Protein AF-A0A8J3LZ04-F1 (afdb_monomer_lite)

Foldseek 3Di:
DAWDDDPQKIKDKFLDDPVLVVVLCVLLVVLQFNPWDWDQDDPVSRIIIIITGHDPPDDSQSSVVSRLCSRQVNVVHDSVVSVVVCVVPDPDPPVNNVVVPD

Organism: NCBI:txid373681

Sequence (102 aa):
MRAFINGTSVRIDLVHTPDDALKVVRLALAAGLPGITINHSGDSGRGLQIDVAPVPGTFASEALAALVYVVAEINGITSEKLIESWRGRV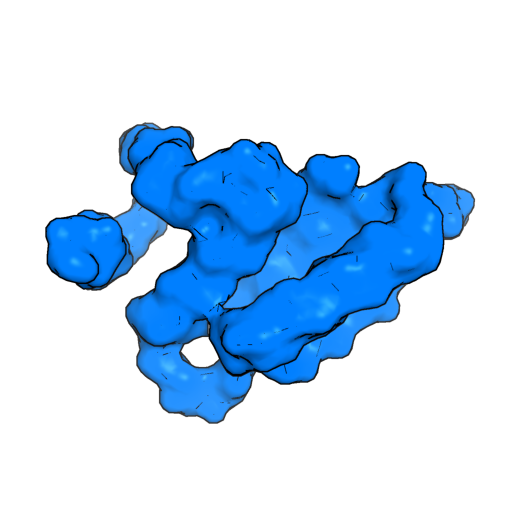NLPATVADEAVE

Radius of gyration: 13.63 Å; chains: 1; bounding box: 44×31×29 Å

Secondary structure (DSSP, 8-state):
-EEEEETTEEEEEE-S-HHHHHHHHHHHHHTT--EEEEEE-STT---EEEEEEPPTT--HHHHHHHHHHHHHHHHTS-HHHHHHHHTTTS---HHHHHHTT-

pLDDT: mean 75.64, std 14.52, range [32.0, 91.44]

Structure (mmCIF, N/CA/C/O backbone):
data_AF-A0A8J3LZ04-F1
#
_entry.id   AF-A0A8J3LZ04-F1
#
loop_
_atom_site.group_PDB
_atom_site.id
_atom_site.type_symbol
_atom_site.label_atom_id
_atom_site.label_alt_id
_atom_site.label_comp_id
_atom_site.label_asym_id
_atom_site.label_entity_id
_atom_site.label_seq_id
_atom_site.pdbx_PDB_ins_code
_atom_site.Cartn_x
_atom_site.Cartn_y
_atom_site.Cartn_z
_atom_site.occupancy
_atom_site.B_iso_or_equiv
_atom_site.auth_seq_id
_atom_site.auth_comp_id
_atom_site.auth_asym_id
_atom_site.auth_atom_id
_atom_site.pdbx_PDB_model_num
ATOM 1 N N . MET A 1 1 ? 6.428 1.154 11.025 1.00 75.81 1 MET A N 1
ATOM 2 C CA . MET A 1 1 ? 6.202 1.144 9.563 1.00 75.81 1 MET A CA 1
ATOM 3 C C . MET A 1 1 ? 5.648 2.498 9.142 1.00 75.81 1 MET A C 1
ATOM 5 O O . MET A 1 1 ? 4.901 3.078 9.923 1.00 75.81 1 MET A O 1
ATOM 9 N N . ARG A 1 2 ? 6.043 3.034 7.983 1.00 77.19 2 ARG A N 1
ATOM 10 C CA . ARG A 1 2 ? 5.453 4.257 7.406 1.00 77.19 2 ARG A CA 1
ATOM 11 C C . ARG A 1 2 ? 5.160 4.015 5.932 1.00 77.19 2 ARG A C 1
ATOM 13 O O . ARG A 1 2 ? 6.042 3.527 5.241 1.00 77.19 2 ARG A O 1
ATOM 20 N N . ALA A 1 3 ? 3.961 4.352 5.467 1.00 77.88 3 ALA A N 1
ATOM 21 C CA . ALA A 1 3 ? 3.562 4.189 4.071 1.00 77.88 3 ALA A CA 1
ATOM 22 C C . ALA A 1 3 ? 3.008 5.495 3.492 1.00 77.88 3 ALA A C 1
ATOM 24 O O . ALA A 1 3 ? 2.297 6.226 4.185 1.00 77.88 3 ALA A O 1
ATOM 25 N N . PHE A 1 4 ? 3.324 5.782 2.230 1.00 74.44 4 PHE A N 1
ATOM 26 C CA . PHE A 1 4 ? 2.813 6.945 1.505 1.00 74.44 4 PHE A CA 1
ATOM 27 C C . PHE A 1 4 ? 2.736 6.683 -0.003 1.00 74.44 4 PHE A C 1
ATOM 29 O O . PHE A 1 4 ? 3.527 5.918 -0.551 1.00 74.44 4 PHE A O 1
ATOM 36 N N . ILE A 1 5 ? 1.791 7.335 -0.682 1.00 74.62 5 ILE A N 1
ATOM 37 C CA . ILE A 1 5 ? 1.682 7.299 -2.147 1.00 74.62 5 ILE A CA 1
ATOM 38 C C . ILE A 1 5 ? 2.734 8.241 -2.756 1.00 74.62 5 ILE A C 1
ATOM 40 O O . ILE A 1 5 ? 2.899 9.374 -2.307 1.00 74.62 5 ILE A O 1
ATOM 44 N N . ASN A 1 6 ? 3.438 7.776 -3.785 1.00 68.56 6 ASN A N 1
ATOM 45 C CA . ASN A 1 6 ? 4.430 8.502 -4.566 1.00 68.56 6 ASN A CA 1
ATOM 46 C C . ASN A 1 6 ? 4.122 8.345 -6.066 1.00 68.56 6 ASN A C 1
ATOM 48 O O . ASN A 1 6 ? 4.500 7.356 -6.692 1.00 68.56 6 ASN A O 1
ATOM 52 N N . GLY A 1 7 ? 3.414 9.314 -6.648 1.00 72.12 7 GLY A N 1
ATOM 53 C CA . GLY A 1 7 ? 2.964 9.222 -8.038 1.00 72.12 7 GLY A CA 1
ATOM 54 C C . GLY A 1 7 ? 1.990 8.058 -8.230 1.00 72.12 7 GLY A C 1
ATOM 55 O O . GLY A 1 7 ? 0.914 8.056 -7.641 1.00 72.12 7 GLY A O 1
ATOM 56 N N . THR A 1 8 ? 2.368 7.074 -9.048 1.00 72.62 8 THR A N 1
ATOM 57 C CA . THR A 1 8 ? 1.569 5.869 -9.332 1.00 72.62 8 THR A CA 1
ATOM 58 C C . THR A 1 8 ? 1.947 4.665 -8.468 1.00 72.62 8 THR A C 1
ATOM 60 O O . THR A 1 8 ? 1.492 3.561 -8.744 1.00 72.62 8 THR A O 1
ATOM 63 N N . SER A 1 9 ? 2.778 4.836 -7.439 1.00 78.19 9 SER A N 1
ATOM 64 C CA . SER A 1 9 ? 3.189 3.754 -6.542 1.00 78.19 9 SER A CA 1
ATOM 65 C C . SER A 1 9 ? 3.007 4.134 -5.074 1.00 78.19 9 SER A C 1
ATOM 67 O O . SER A 1 9 ? 2.789 5.292 -4.734 1.00 78.19 9 SER A O 1
ATOM 69 N N . VAL A 1 10 ? 3.116 3.163 -4.177 1.00 79.44 10 VAL A N 1
ATOM 70 C CA . VAL A 1 10 ? 3.193 3.350 -2.727 1.00 79.44 10 VAL A CA 1
ATOM 71 C C . VAL A 1 10 ? 4.597 2.990 -2.279 1.00 79.44 10 VAL A C 1
ATOM 73 O O . VAL A 1 10 ? 5.105 1.939 -2.653 1.00 79.44 10 VAL A O 1
ATOM 76 N N . ARG A 1 11 ? 5.215 3.847 -1.469 1.00 83.44 11 ARG A N 1
ATOM 77 C CA . ARG A 1 11 ? 6.459 3.543 -0.766 1.00 83.44 11 ARG A CA 1
ATOM 78 C C . ARG A 1 11 ? 6.163 3.211 0.685 1.00 83.44 11 ARG A C 1
ATOM 80 O O . ARG A 1 11 ? 5.423 3.936 1.351 1.00 83.44 11 ARG A O 1
ATOM 87 N N . ILE A 1 12 ? 6.772 2.136 1.169 1.00 81.25 12 ILE A N 1
ATOM 88 C CA . ILE A 1 12 ? 6.629 1.645 2.535 1.00 81.25 12 ILE A CA 1
ATOM 89 C C . ILE A 1 12 ? 8.019 1.491 3.133 1.00 81.25 12 ILE A C 1
ATOM 91 O O . ILE A 1 12 ? 8.790 0.625 2.724 1.00 81.25 12 ILE A O 1
ATOM 95 N N . ASP A 1 13 ? 8.310 2.317 4.130 1.00 81.31 13 ASP A N 1
ATOM 96 C CA . ASP A 1 13 ? 9.546 2.259 4.892 1.00 81.31 13 ASP A CA 1
ATOM 97 C C . ASP A 1 13 ? 9.355 1.350 6.116 1.00 81.31 13 ASP A C 1
ATOM 99 O O . ASP A 1 13 ? 8.536 1.595 7.021 1.00 81.31 13 ASP A O 1
ATOM 103 N N . LEU A 1 14 ? 10.142 0.280 6.143 1.00 79.44 14 LEU A N 1
ATOM 104 C CA . LEU A 1 14 ? 10.186 -0.731 7.188 1.00 79.44 14 LEU A CA 1
ATOM 105 C C . LEU A 1 14 ? 11.484 -0.595 7.981 1.00 79.44 14 LEU A C 1
ATOM 107 O O . LEU A 1 14 ? 12.572 -0.751 7.443 1.00 79.44 14 LEU A O 1
ATOM 111 N N . VAL A 1 15 ? 11.365 -0.383 9.291 1.00 71.19 15 VAL A N 1
ATOM 112 C CA . VAL A 1 15 ? 12.482 -0.455 10.260 1.00 71.19 15 VAL A CA 1
ATOM 113 C C . VAL A 1 15 ? 12.345 -1.732 11.110 1.00 71.19 15 VAL A C 1
ATOM 115 O O . VAL A 1 15 ? 12.779 -1.796 12.256 1.00 71.19 15 VAL A O 1
ATOM 118 N N . HIS A 1 16 ? 11.603 -2.721 10.612 1.00 67.12 16 HIS A N 1
ATOM 119 C CA . HIS A 1 16 ? 11.120 -3.871 11.381 1.00 67.12 16 HIS A CA 1
ATOM 120 C C . HIS A 1 16 ? 11.490 -5.208 10.719 1.00 67.12 16 HIS A C 1
ATOM 122 O O . HIS A 1 16 ? 12.317 -5.254 9.809 1.00 67.12 16 HIS A O 1
ATOM 128 N N . THR A 1 17 ? 10.942 -6.300 11.253 1.00 69.56 17 THR A N 1
ATOM 129 C CA . THR A 1 17 ? 11.312 -7.690 10.977 1.00 69.56 17 THR A CA 1
ATOM 130 C C . THR A 1 17 ? 10.860 -8.170 9.587 1.00 69.56 17 THR A C 1
ATOM 132 O O . THR A 1 17 ? 9.984 -7.564 8.968 1.00 69.56 17 THR A O 1
ATOM 135 N N . PRO A 1 18 ? 11.411 -9.294 9.087 1.00 76.31 18 PRO A N 1
ATOM 136 C CA . PRO A 1 18 ? 10.971 -9.918 7.834 1.00 76.31 18 PRO A CA 1
ATOM 137 C C . PRO A 1 18 ? 9.463 -10.222 7.754 1.00 76.31 18 PRO A C 1
ATOM 139 O O . PRO A 1 18 ? 8.891 -10.186 6.665 1.00 76.31 18 PRO A O 1
ATOM 142 N N . ASP A 1 19 ? 8.804 -10.475 8.888 1.00 83.25 19 ASP A N 1
ATOM 143 C CA . ASP A 1 19 ? 7.361 -10.747 8.942 1.00 83.25 19 ASP A CA 1
ATOM 144 C C . ASP A 1 19 ? 6.523 -9.541 8.498 1.00 83.25 19 ASP A C 1
ATOM 146 O O . ASP A 1 19 ? 5.511 -9.698 7.810 1.00 83.25 19 ASP A O 1
ATOM 150 N N . ASP A 1 20 ? 6.977 -8.328 8.818 1.00 82.12 20 ASP A N 1
ATOM 151 C CA . ASP A 1 20 ? 6.313 -7.100 8.391 1.00 82.12 20 ASP A CA 1
ATOM 152 C C . ASP A 1 20 ? 6.427 -6.895 6.877 1.00 82.12 20 ASP A C 1
ATOM 154 O O . ASP A 1 20 ? 5.463 -6.478 6.232 1.00 82.12 20 ASP A O 1
ATOM 158 N N . ALA A 1 21 ? 7.569 -7.257 6.284 1.00 83.88 21 ALA A N 1
ATOM 159 C CA . ALA A 1 21 ? 7.728 -7.246 4.833 1.00 83.88 21 ALA A CA 1
ATOM 160 C C . ALA A 1 21 ? 6.783 -8.256 4.165 1.00 83.88 21 ALA A C 1
ATOM 162 O O . ALA A 1 21 ? 6.111 -7.927 3.188 1.00 83.88 21 ALA A O 1
ATOM 163 N N . LEU A 1 22 ? 6.660 -9.465 4.723 1.00 87.81 22 LEU A N 1
ATOM 164 C CA . LEU A 1 22 ? 5.737 -10.479 4.212 1.00 87.81 22 LEU A CA 1
ATOM 165 C C . LEU A 1 22 ? 4.274 -10.027 4.310 1.00 87.81 22 LEU A C 1
ATOM 167 O O . LEU A 1 22 ? 3.493 -10.273 3.387 1.00 87.81 22 LEU A O 1
ATOM 171 N N . LYS A 1 23 ? 3.898 -9.345 5.398 1.00 88.50 23 LYS A N 1
ATOM 172 C CA . LYS A 1 23 ? 2.561 -8.759 5.557 1.00 88.50 23 LYS A CA 1
ATOM 173 C C . LYS A 1 23 ? 2.272 -7.741 4.454 1.00 88.50 23 LYS A C 1
ATOM 175 O O . LYS A 1 23 ? 1.218 -7.825 3.828 1.00 88.50 23 LYS A O 1
ATOM 180 N N . VAL A 1 24 ? 3.212 -6.834 4.184 1.00 87.06 24 VAL A N 1
ATOM 181 C CA . VAL A 1 24 ? 3.091 -5.837 3.110 1.00 87.06 24 VAL A CA 1
ATOM 182 C C . VAL A 1 24 ? 2.912 -6.506 1.749 1.00 87.06 24 VAL A C 1
ATOM 184 O O . VAL A 1 24 ? 1.997 -6.149 1.013 1.00 87.06 24 VAL A O 1
ATOM 187 N N . VAL A 1 25 ? 3.739 -7.505 1.428 1.00 89.25 25 VAL A N 1
ATOM 188 C CA . VAL A 1 25 ? 3.660 -8.224 0.147 1.00 89.25 25 VAL A CA 1
ATOM 189 C C . VAL A 1 25 ? 2.298 -8.898 -0.019 1.00 89.25 25 VAL A C 1
ATOM 191 O O . VAL A 1 25 ? 1.667 -8.765 -1.063 1.00 89.25 25 VAL A O 1
ATOM 194 N N . ARG A 1 26 ? 1.808 -9.592 1.016 1.00 91.44 26 ARG A N 1
ATOM 195 C CA . ARG A 1 26 ? 0.496 -10.257 0.977 1.00 91.44 26 ARG A CA 1
ATOM 196 C C . ARG A 1 26 ? -0.644 -9.266 0.779 1.00 91.44 26 ARG A C 1
ATOM 198 O O . ARG A 1 26 ? -1.539 -9.529 -0.017 1.00 91.44 26 ARG A O 1
ATOM 205 N N . LEU A 1 27 ? -0.591 -8.139 1.483 1.00 91.06 27 LEU A N 1
ATOM 206 C CA . LEU A 1 27 ? -1.591 -7.084 1.389 1.00 91.06 27 LEU A CA 1
ATOM 207 C C . LEU A 1 27 ? -1.613 -6.448 -0.011 1.00 91.06 27 LEU A C 1
ATOM 209 O O . LEU A 1 27 ? -2.678 -6.310 -0.602 1.00 91.06 27 LEU A O 1
ATOM 213 N N . ALA A 1 28 ? -0.442 -6.130 -0.569 1.00 89.31 28 ALA A N 1
ATOM 214 C CA . ALA A 1 28 ? -0.315 -5.578 -1.917 1.00 89.31 28 ALA A CA 1
ATOM 215 C C . ALA A 1 28 ? -0.852 -6.536 -2.994 1.00 89.31 28 ALA A C 1
ATOM 217 O O . ALA A 1 28 ? -1.603 -6.121 -3.874 1.00 89.31 28 ALA A O 1
ATOM 218 N N . LEU A 1 29 ? -0.529 -7.830 -2.895 1.00 88.94 29 LEU A N 1
ATOM 219 C CA . LEU A 1 29 ? -1.046 -8.843 -3.819 1.00 88.94 29 LEU A CA 1
ATOM 220 C C . LEU A 1 29 ? -2.566 -9.006 -3.707 1.00 88.94 29 LEU A C 1
ATOM 222 O O . LEU A 1 29 ? -3.237 -9.106 -4.731 1.00 88.94 29 LEU A O 1
ATOM 226 N N . ALA A 1 30 ? -3.115 -8.992 -2.488 1.00 88.12 30 ALA A N 1
ATOM 227 C CA . ALA A 1 30 ? -4.561 -9.049 -2.266 1.00 88.12 30 ALA A CA 1
ATOM 228 C C . ALA A 1 30 ? -5.291 -7.823 -2.843 1.00 88.12 30 ALA A C 1
ATOM 230 O O . ALA A 1 30 ? -6.418 -7.952 -3.311 1.00 88.12 30 ALA A O 1
ATOM 231 N N . AL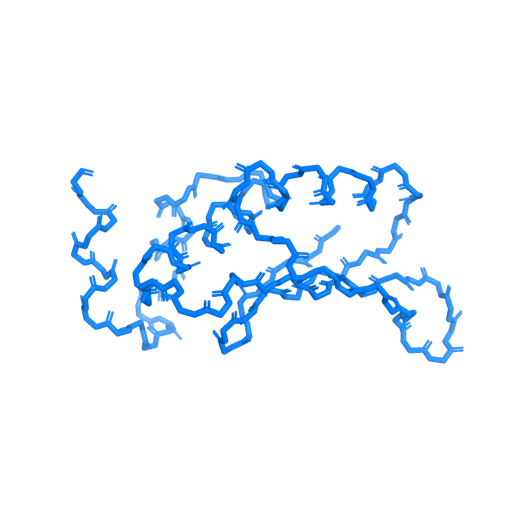A A 1 31 ? -4.629 -6.664 -2.865 1.00 86.06 31 ALA A N 1
ATOM 232 C CA . ALA A 1 31 ? -5.128 -5.434 -3.476 1.00 86.06 31 ALA A CA 1
ATOM 233 C C . ALA A 1 31 ? -4.923 -5.367 -5.006 1.00 86.06 31 ALA A C 1
ATOM 235 O O . ALA A 1 31 ? -5.235 -4.349 -5.616 1.00 86.06 31 ALA A O 1
ATOM 236 N N . GLY A 1 32 ? -4.379 -6.413 -5.643 1.00 86.44 32 GLY A N 1
ATOM 237 C CA . GLY A 1 32 ? -4.142 -6.429 -7.091 1.00 86.44 32 GLY A CA 1
ATOM 238 C C . GLY A 1 32 ? -2.941 -5.592 -7.549 1.00 86.44 32 GLY A C 1
ATOM 239 O O . GLY A 1 32 ? -2.901 -5.157 -8.699 1.00 86.44 32 GLY A O 1
ATOM 240 N N . LEU A 1 33 ? -1.949 -5.375 -6.677 1.00 88.62 33 LEU A N 1
ATOM 241 C CA . LEU A 1 33 ? -0.743 -4.584 -6.950 1.00 88.62 33 LEU A CA 1
ATOM 242 C C . LEU A 1 33 ? 0.507 -5.487 -7.042 1.00 88.62 33 LEU A C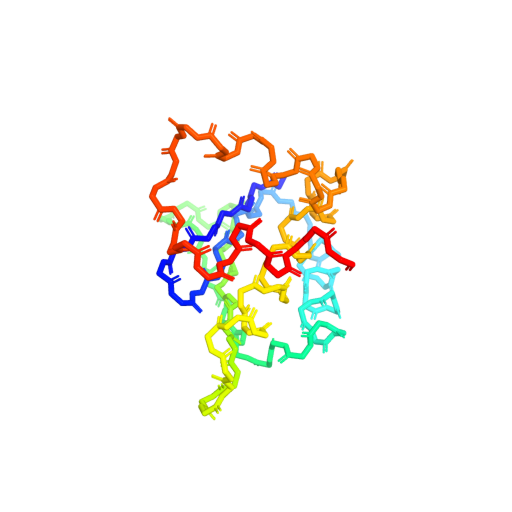 1
ATOM 244 O O . LEU A 1 33 ? 1.278 -5.584 -6.083 1.00 88.62 33 LEU A O 1
ATOM 248 N N . PRO A 1 34 ? 0.739 -6.187 -8.169 1.00 83.94 34 PRO A N 1
ATOM 249 C CA . PRO A 1 34 ? 1.844 -7.139 -8.295 1.00 83.94 34 PRO A CA 1
ATOM 250 C C . PRO A 1 34 ? 3.207 -6.477 -8.535 1.00 83.94 34 PRO A C 1
ATOM 252 O O . PRO A 1 34 ? 4.229 -7.158 -8.463 1.00 83.94 34 PRO A O 1
ATOM 255 N N . GLY A 1 35 ? 3.252 -5.173 -8.830 1.00 87.50 35 GLY A N 1
ATOM 256 C CA . GLY A 1 35 ? 4.495 -4.436 -9.049 1.00 87.50 35 GLY A CA 1
ATOM 257 C C . GLY A 1 35 ? 5.221 -4.149 -7.739 1.00 87.50 35 GLY A C 1
ATOM 258 O O . GLY A 1 35 ? 5.198 -3.017 -7.274 1.00 87.50 35 GLY A O 1
ATOM 259 N N . ILE A 1 36 ? 5.843 -5.161 -7.130 1.00 88.69 36 ILE A N 1
ATOM 260 C CA . ILE A 1 36 ? 6.506 -5.047 -5.825 1.00 88.69 36 ILE A CA 1
ATOM 261 C C . ILE A 1 36 ? 8.025 -5.061 -6.006 1.00 88.69 36 ILE A C 1
ATOM 263 O O . ILE A 1 36 ? 8.595 -6.046 -6.472 1.00 88.69 36 ILE A O 1
ATOM 267 N N . THR A 1 37 ? 8.689 -3.985 -5.588 1.00 89.56 37 THR A N 1
ATOM 268 C CA . THR A 1 37 ? 10.154 -3.891 -5.512 1.00 89.56 37 THR A CA 1
ATOM 269 C C . THR A 1 37 ? 10.579 -3.735 -4.060 1.00 89.56 37 THR A C 1
ATOM 271 O O . THR A 1 37 ? 10.039 -2.892 -3.350 1.00 89.56 37 THR A O 1
ATOM 274 N N . ILE A 1 38 ? 11.554 -4.529 -3.613 1.00 86.75 38 ILE A N 1
ATOM 275 C CA . ILE A 1 38 ? 12.113 -4.447 -2.258 1.00 86.75 38 ILE A CA 1
ATOM 276 C C . ILE A 1 38 ? 13.563 -3.985 -2.361 1.00 86.75 38 ILE A C 1
ATOM 278 O O . ILE A 1 38 ? 14.385 -4.633 -3.003 1.00 86.75 38 ILE A O 1
ATOM 282 N N . ASN A 1 39 ? 13.867 -2.875 -1.700 1.00 85.00 39 ASN A N 1
ATOM 283 C CA . ASN A 1 39 ? 15.183 -2.255 -1.637 1.00 85.00 39 ASN A CA 1
ATOM 284 C C . ASN A 1 39 ? 15.638 -2.131 -0.174 1.00 85.00 39 ASN A C 1
ATOM 286 O O . ASN A 1 39 ? 14.821 -2.140 0.746 1.00 85.00 39 ASN A O 1
ATOM 290 N N . HIS A 1 40 ? 16.938 -1.964 0.065 1.00 80.00 40 HIS A N 1
ATOM 291 C CA . HIS A 1 40 ? 17.437 -1.561 1.384 1.00 80.00 40 HIS A CA 1
ATOM 292 C C . HIS A 1 40 ? 17.253 -0.050 1.584 1.00 80.00 40 HIS A C 1
ATOM 294 O O . HIS A 1 40 ? 17.518 0.734 0.672 1.00 80.00 40 HIS A O 1
ATOM 300 N N . SER A 1 41 ? 16.817 0.379 2.774 1.00 71.19 41 SER A N 1
ATOM 301 C CA . SER A 1 41 ? 16.668 1.807 3.080 1.00 71.19 41 SER A CA 1
ATOM 302 C C . SER A 1 41 ? 18.023 2.419 3.482 1.00 71.19 41 SER A C 1
ATOM 304 O O . SER A 1 41 ? 18.463 2.287 4.629 1.00 71.19 41 SER A O 1
ATOM 306 N N . GLY A 1 42 ? 18.675 3.109 2.544 1.00 63.91 42 GLY A N 1
ATOM 307 C CA . GLY A 1 42 ? 19.920 3.860 2.764 1.00 63.91 42 GLY A CA 1
ATOM 308 C C . GLY A 1 42 ? 21.157 3.013 3.107 1.00 63.91 42 GLY A C 1
ATOM 309 O O . GLY A 1 42 ? 21.084 1.795 3.259 1.00 63.91 42 GLY A O 1
ATOM 310 N N . ASP A 1 43 ? 22.303 3.681 3.289 1.00 56.31 43 ASP A N 1
ATOM 311 C CA . ASP A 1 43 ? 23.624 3.044 3.483 1.00 56.31 43 ASP A CA 1
ATOM 312 C C . ASP A 1 43 ? 23.749 2.208 4.768 1.00 56.31 43 ASP A C 1
ATOM 314 O O . ASP A 1 43 ? 24.664 1.403 4.919 1.00 56.31 43 ASP A O 1
ATOM 318 N N . SER A 1 44 ? 22.831 2.389 5.722 1.00 61.56 44 SER A N 1
ATOM 319 C CA . SER A 1 44 ? 22.891 1.713 7.023 1.00 61.56 44 SER A CA 1
ATOM 320 C C . SER A 1 44 ? 22.364 0.274 7.011 1.00 61.56 44 SER A C 1
ATOM 322 O O . SER A 1 44 ? 22.577 -0.443 7.988 1.00 61.56 44 SER A O 1
ATOM 324 N N . GLY A 1 45 ? 21.640 -0.148 5.964 1.00 61.25 45 GLY A N 1
ATOM 325 C CA . GLY A 1 45 ? 21.079 -1.504 5.837 1.00 61.25 45 GLY A CA 1
ATOM 326 C C . GLY A 1 45 ? 20.053 -1.905 6.911 1.00 61.25 45 GLY A C 1
ATOM 327 O O . GLY A 1 45 ? 19.610 -3.049 6.938 1.00 61.25 45 GLY A O 1
ATOM 328 N N . ARG A 1 46 ? 19.662 -0.985 7.806 1.00 65.44 46 ARG A N 1
ATOM 329 C CA . ARG A 1 46 ? 18.790 -1.253 8.967 1.00 65.44 46 ARG A CA 1
ATOM 330 C C . ARG A 1 46 ? 17.293 -1.239 8.656 1.00 65.44 46 ARG A C 1
ATOM 332 O O . ARG A 1 46 ? 16.493 -1.469 9.559 1.00 65.44 46 ARG A O 1
ATOM 339 N N . GLY A 1 47 ? 16.915 -0.958 7.415 1.00 73.81 47 GLY A N 1
ATOM 340 C CA . GLY A 1 47 ? 15.523 -0.936 6.992 1.00 73.81 47 GLY A CA 1
ATOM 341 C C . GLY A 1 47 ? 15.336 -1.438 5.568 1.00 73.81 47 GLY A C 1
ATOM 342 O O . GLY A 1 47 ? 16.295 -1.580 4.804 1.00 73.81 47 GLY A O 1
ATOM 343 N N . LEU A 1 48 ? 14.082 -1.719 5.231 1.00 80.00 48 LEU A N 1
ATOM 344 C CA . LEU A 1 48 ? 13.635 -2.089 3.896 1.00 80.00 48 LEU A CA 1
ATOM 345 C C . LEU A 1 48 ? 12.722 -0.987 3.365 1.00 80.00 48 LEU A C 1
ATOM 347 O O . LEU A 1 48 ? 11.878 -0.469 4.090 1.00 80.00 48 LEU A O 1
ATOM 351 N N . GLN A 1 49 ? 12.884 -0.652 2.096 1.00 85.62 49 GLN A N 1
ATOM 352 C CA . GLN A 1 49 ? 11.952 0.167 1.340 1.00 85.62 49 GLN A CA 1
ATOM 353 C C . GLN A 1 49 ? 11.200 -0.763 0.392 1.00 85.62 49 GLN A C 1
ATOM 355 O O . GLN A 1 49 ? 11.824 -1.442 -0.423 1.00 85.62 49 GLN A O 1
ATOM 360 N N . ILE A 1 50 ? 9.876 -0.807 0.497 1.00 84.69 50 ILE A N 1
ATOM 361 C CA . ILE A 1 50 ? 9.028 -1.560 -0.427 1.00 84.69 50 ILE A CA 1
ATOM 362 C C . ILE A 1 50 ? 8.257 -0.567 -1.283 1.00 84.69 50 ILE A C 1
ATOM 364 O O . ILE A 1 50 ? 7.464 0.216 -0.763 1.00 84.69 50 ILE A O 1
ATOM 368 N N . ASP A 1 51 ? 8.497 -0.602 -2.587 1.00 87.25 51 ASP A N 1
ATOM 369 C CA . ASP A 1 51 ? 7.733 0.153 -3.570 1.00 87.25 51 ASP A CA 1
ATOM 370 C C . ASP A 1 51 ? 6.693 -0.788 -4.204 1.00 87.25 51 ASP A C 1
ATOM 372 O O . ASP A 1 51 ? 7.037 -1.862 -4.699 1.00 87.25 51 ASP A O 1
ATOM 376 N N . VAL A 1 52 ? 5.419 -0.404 -4.157 1.00 86.81 52 VAL A N 1
ATOM 377 C CA . VAL A 1 52 ? 4.268 -1.176 -4.647 1.00 86.81 52 VAL A CA 1
ATOM 378 C C . VAL A 1 52 ? 3.569 -0.392 -5.752 1.00 86.81 52 VAL A C 1
ATOM 380 O O . VAL A 1 52 ? 3.245 0.775 -5.558 1.00 86.81 52 VAL A O 1
ATOM 383 N N . ALA A 1 53 ? 3.306 -1.014 -6.896 1.00 86.88 53 ALA A N 1
ATOM 384 C CA . ALA A 1 53 ? 2.723 -0.373 -8.069 1.00 86.88 53 ALA A CA 1
ATOM 385 C C . ALA A 1 53 ? 1.575 -1.203 -8.680 1.00 86.88 53 ALA A C 1
ATOM 387 O O . ALA A 1 53 ? 1.575 -2.437 -8.575 1.00 86.88 53 ALA A O 1
ATOM 388 N N . PRO A 1 54 ? 0.604 -0.538 -9.335 1.00 84.62 54 PRO A N 1
ATOM 389 C CA . PRO A 1 54 ? -0.480 -1.188 -10.059 1.00 84.62 54 PRO A CA 1
ATOM 390 C C . PRO A 1 54 ? 0.019 -1.884 -11.328 1.00 84.62 54 PRO A C 1
ATOM 392 O O . PRO A 1 54 ? 1.141 -1.666 -11.794 1.00 84.62 54 PRO A O 1
ATOM 395 N N . VAL A 1 55 ? -0.845 -2.7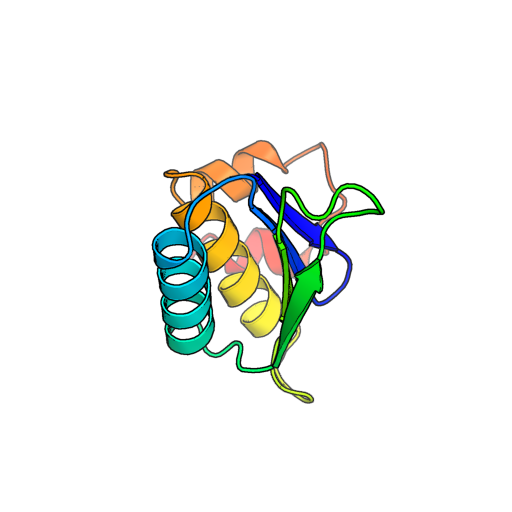15 -11.911 1.00 81.56 55 VAL A N 1
ATOM 396 C CA . VAL A 1 55 ? -0.588 -3.347 -13.209 1.00 81.56 55 VAL A CA 1
ATOM 397 C C . VAL A 1 55 ? -0.597 -2.277 -14.312 1.00 81.56 55 VAL A C 1
ATOM 399 O O . VAL A 1 55 ? -1.446 -1.381 -14.301 1.00 81.56 55 VAL A O 1
ATOM 402 N N . PRO A 1 56 ? 0.312 -2.344 -15.302 1.00 79.81 56 PRO A N 1
ATOM 403 C CA . PRO A 1 56 ? 0.208 -1.503 -16.488 1.00 79.81 56 PRO A CA 1
ATOM 404 C C . PRO A 1 56 ? -1.159 -1.669 -17.169 1.00 79.81 56 PRO A C 1
ATOM 406 O O . PRO A 1 56 ? -1.566 -2.785 -17.483 1.00 79.81 56 PRO A O 1
ATOM 409 N N . GLY A 1 57 ? -1.855 -0.559 -17.417 1.00 78.00 57 GLY A N 1
ATOM 410 C CA . GLY A 1 57 ? -3.180 -0.559 -18.049 1.00 78.00 57 GLY A CA 1
ATOM 411 C C . GLY A 1 57 ? -4.370 -0.598 -17.084 1.00 78.00 57 GLY A C 1
ATOM 412 O O . GLY A 1 57 ? -5.500 -0.508 -17.552 1.00 78.00 57 GLY A O 1
ATOM 413 N N . THR A 1 58 ? -4.147 -0.678 -15.767 1.00 80.88 58 THR A N 1
ATOM 414 C CA . THR A 1 58 ? -5.200 -0.460 -14.759 1.00 80.88 58 THR A CA 1
ATOM 41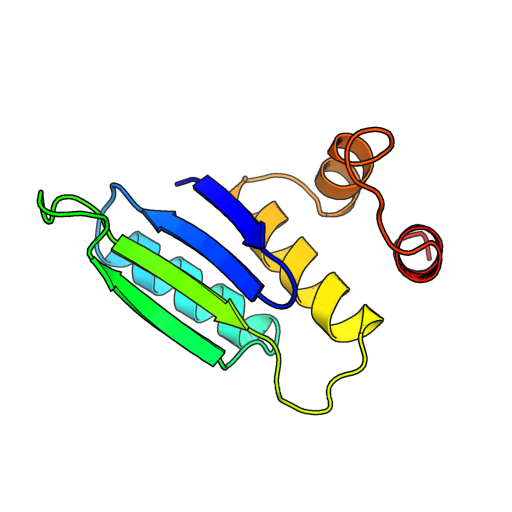5 C C . THR A 1 58 ? -5.720 0.978 -14.822 1.00 80.88 58 THR A C 1
ATOM 417 O O . THR A 1 58 ? -4.940 1.917 -15.023 1.00 80.88 58 THR A O 1
ATOM 420 N N . PHE A 1 59 ? -7.030 1.167 -14.635 1.00 78.81 59 PHE A N 1
ATOM 421 C CA . PHE A 1 59 ? -7.618 2.503 -14.574 1.00 78.81 59 PHE A CA 1
ATOM 422 C C . PHE A 1 59 ? -7.036 3.301 -13.403 1.00 78.81 59 PHE A C 1
ATOM 424 O O . PHE A 1 59 ? -6.741 2.759 -12.339 1.00 78.81 59 PHE A O 1
ATOM 431 N N . ALA A 1 60 ? -6.870 4.613 -13.592 1.00 77.06 60 ALA A N 1
ATOM 432 C CA . ALA A 1 60 ? -6.222 5.465 -12.597 1.00 77.06 60 ALA A CA 1
ATOM 433 C C . ALA A 1 60 ? -6.948 5.457 -11.239 1.00 77.06 60 ALA A C 1
ATOM 435 O O . ALA A 1 60 ? -6.286 5.511 -10.204 1.00 77.06 60 ALA A O 1
ATOM 436 N N . SER A 1 61 ? -8.280 5.361 -11.235 1.00 77.19 61 SER A N 1
ATOM 437 C CA . SER A 1 61 ? -9.066 5.296 -10.004 1.00 77.19 61 SER A CA 1
ATOM 438 C C . SER A 1 61 ? -8.961 3.949 -9.297 1.00 77.19 61 SER A C 1
ATOM 440 O O . SER A 1 61 ? -8.713 3.929 -8.097 1.00 77.19 61 SER A O 1
ATOM 442 N N . GLU A 1 62 ? -9.035 2.832 -10.023 1.00 79.62 62 GLU A N 1
ATOM 443 C CA . GLU A 1 62 ? -8.829 1.486 -9.465 1.00 79.62 62 GLU A CA 1
ATOM 444 C C . GLU A 1 62 ? -7.432 1.337 -8.854 1.00 79.62 62 GLU A C 1
ATOM 446 O O . GLU A 1 62 ? -7.274 0.864 -7.727 1.00 79.62 62 GLU A O 1
ATOM 451 N N . ALA A 1 63 ? -6.412 1.798 -9.584 1.00 81.38 63 ALA A N 1
ATOM 452 C CA . ALA A 1 63 ? -5.039 1.812 -9.105 1.00 81.38 63 ALA A CA 1
ATOM 453 C C . ALA A 1 63 ? -4.924 2.617 -7.807 1.00 81.38 63 ALA A C 1
ATOM 455 O O . ALA A 1 63 ? -4.294 2.177 -6.849 1.00 81.38 63 ALA A O 1
ATOM 456 N N . LEU A 1 64 ? -5.556 3.786 -7.749 1.00 81.88 64 LEU A N 1
ATOM 457 C CA . LEU A 1 64 ? -5.502 4.637 -6.573 1.00 81.88 64 LEU A CA 1
ATOM 458 C C . LEU A 1 64 ? -6.297 4.070 -5.393 1.00 81.88 64 LEU A C 1
ATOM 460 O O . LEU A 1 64 ? -5.795 4.111 -4.274 1.00 81.88 64 LEU A O 1
ATOM 464 N N . ALA A 1 65 ? -7.469 3.481 -5.623 1.00 83.56 65 ALA A N 1
ATOM 465 C CA . ALA A 1 65 ? -8.246 2.804 -4.589 1.00 83.56 65 ALA A CA 1
ATOM 466 C C . ALA A 1 65 ? -7.438 1.668 -3.940 1.00 83.56 65 ALA A C 1
ATOM 468 O O . ALA A 1 65 ? -7.339 1.594 -2.713 1.00 83.56 65 ALA A O 1
ATOM 469 N N . ALA A 1 66 ? -6.770 0.845 -4.755 1.00 84.62 66 ALA A N 1
ATOM 470 C CA . ALA A 1 66 ? -5.888 -0.212 -4.270 1.00 84.62 66 ALA A CA 1
ATOM 471 C C . ALA A 1 66 ? -4.711 0.343 -3.444 1.00 84.62 66 ALA A C 1
ATOM 473 O O . ALA A 1 66 ? -4.397 -0.179 -2.373 1.00 84.62 66 ALA A O 1
ATOM 474 N N . LEU A 1 67 ? -4.077 1.429 -3.898 1.00 84.06 67 LEU A N 1
ATOM 475 C CA . LEU A 1 67 ? -2.971 2.069 -3.176 1.00 84.06 67 LEU A CA 1
ATOM 476 C C . LEU A 1 67 ? -3.429 2.691 -1.844 1.00 84.06 67 LEU A C 1
ATOM 478 O O . LEU A 1 67 ? -2.739 2.545 -0.834 1.00 84.06 67 LEU A O 1
ATOM 482 N N . VAL A 1 68 ? -4.594 3.348 -1.817 1.00 85.06 68 VAL A N 1
ATOM 483 C CA . VAL A 1 68 ? -5.204 3.912 -0.598 1.00 85.06 68 VAL A CA 1
ATOM 484 C C . VAL A 1 68 ? -5.480 2.810 0.417 1.00 85.06 68 VAL A C 1
ATOM 486 O O . VAL A 1 68 ? -5.091 2.952 1.576 1.00 85.06 68 VAL A O 1
ATOM 489 N N . TYR A 1 69 ? -6.083 1.703 -0.022 1.00 87.88 69 TYR A N 1
ATOM 490 C CA . TYR A 1 69 ? -6.367 0.555 0.835 1.00 87.88 69 TYR A CA 1
ATOM 491 C C . TYR A 1 69 ? -5.096 0.018 1.509 1.00 87.88 69 TYR A C 1
ATOM 493 O O . TYR A 1 69 ? -5.042 -0.093 2.733 1.00 87.88 69 TYR A O 1
ATOM 501 N N . VAL A 1 70 ? -4.030 -0.225 0.736 1.00 86.38 70 VAL A N 1
ATOM 502 C CA . VAL A 1 70 ? -2.755 -0.724 1.281 1.00 86.38 70 VAL A CA 1
ATOM 503 C C . VAL A 1 70 ? -2.175 0.228 2.332 1.00 86.38 70 VAL A C 1
ATOM 505 O O . VAL A 1 70 ? -1.734 -0.214 3.394 1.00 86.38 70 VAL A O 1
ATOM 508 N N . VAL A 1 71 ? -2.174 1.537 2.062 1.00 84.06 71 VAL A N 1
ATOM 509 C CA . VAL A 1 71 ? -1.629 2.535 2.996 1.00 84.06 71 VAL A CA 1
ATOM 510 C C . VAL A 1 71 ? -2.471 2.629 4.271 1.00 84.06 71 VAL A C 1
ATOM 512 O O . VAL A 1 71 ? -1.907 2.742 5.362 1.00 84.06 71 VAL A O 1
ATOM 515 N N . ALA A 1 72 ? -3.798 2.574 4.159 1.00 84.88 72 ALA A N 1
ATOM 516 C CA . ALA A 1 72 ? -4.707 2.650 5.299 1.00 84.88 72 ALA A CA 1
ATOM 517 C C . ALA A 1 72 ? -4.513 1.458 6.250 1.00 84.88 72 ALA A C 1
ATOM 519 O O . ALA A 1 72 ? -4.268 1.651 7.444 1.00 84.88 72 ALA A O 1
ATOM 520 N N . GLU A 1 73 ? -4.491 0.246 5.695 1.00 89.62 73 GLU A N 1
ATOM 521 C CA . GLU A 1 73 ? -4.268 -1.009 6.422 1.00 89.62 73 GLU A CA 1
ATOM 522 C C . GLU A 1 73 ? -2.906 -1.048 7.128 1.00 89.62 73 GLU A C 1
ATOM 524 O O . GLU A 1 73 ? -2.796 -1.458 8.287 1.00 89.62 73 GLU A O 1
ATOM 529 N N . ILE A 1 74 ? -1.849 -0.563 6.469 1.00 85.75 74 ILE A N 1
ATOM 530 C CA . ILE A 1 74 ? -0.518 -0.445 7.080 1.00 85.75 74 ILE A CA 1
ATOM 531 C C . ILE A 1 74 ? -0.524 0.526 8.263 1.00 85.75 74 ILE A C 1
ATOM 533 O O . ILE A 1 74 ? 0.111 0.262 9.287 1.00 85.75 74 ILE A O 1
ATOM 537 N N . ASN A 1 75 ? -1.238 1.642 8.130 1.00 82.56 75 ASN A N 1
ATOM 538 C CA . ASN A 1 75 ? -1.333 2.665 9.166 1.00 82.56 75 ASN A CA 1
ATOM 539 C C . ASN A 1 75 ? -2.353 2.314 10.268 1.00 82.56 75 ASN A C 1
ATOM 541 O O . ASN A 1 75 ? -2.461 3.059 11.242 1.00 82.56 75 ASN A O 1
ATOM 545 N N . GLY A 1 76 ? -3.082 1.198 10.142 1.00 85.75 76 GLY A N 1
ATOM 546 C CA . GLY A 1 76 ? -4.092 0.767 11.111 1.00 85.75 76 GLY A CA 1
ATOM 547 C C . GLY A 1 76 ? -5.308 1.696 11.176 1.00 85.75 76 GLY A C 1
ATOM 548 O O . GLY A 1 76 ? -5.896 1.869 12.244 1.00 85.75 76 GLY A O 1
ATOM 549 N N . ILE A 1 77 ? -5.659 2.331 10.057 1.00 86.88 77 ILE A N 1
ATOM 550 C CA . ILE A 1 77 ? -6.825 3.212 9.917 1.00 86.88 77 ILE A CA 1
ATOM 551 C C . ILE A 1 77 ? -7.684 2.765 8.734 1.00 86.88 77 ILE A C 1
ATOM 553 O O . ILE A 1 77 ? -7.268 1.928 7.941 1.00 86.88 77 ILE A O 1
ATOM 557 N N . THR A 1 78 ? -8.883 3.329 8.605 1.00 87.69 78 THR A N 1
ATOM 558 C CA . THR A 1 78 ? -9.736 3.064 7.441 1.00 87.69 78 THR A CA 1
ATOM 559 C C . THR A 1 78 ? -9.324 3.929 6.248 1.00 87.69 78 THR A C 1
ATOM 561 O O . THR A 1 78 ? -8.704 4.987 6.422 1.00 87.69 78 THR A O 1
ATOM 564 N N . SER A 1 79 ? -9.680 3.493 5.038 1.00 84.25 79 SER A N 1
ATOM 565 C CA . SER A 1 79 ? -9.442 4.244 3.800 1.00 84.25 79 SER A CA 1
ATOM 566 C C . SER A 1 79 ? -10.077 5.634 3.845 1.00 84.25 79 SER A C 1
ATOM 568 O O . SER A 1 79 ? -9.444 6.607 3.443 1.00 84.25 79 SER A O 1
ATOM 570 N N . GLU A 1 80 ? -11.273 5.764 4.421 1.00 84.81 80 GLU A N 1
ATOM 571 C CA . GLU A 1 80 ? -11.980 7.041 4.567 1.00 84.81 80 GLU A CA 1
ATOM 572 C C . GLU A 1 80 ? -11.198 7.993 5.471 1.00 84.81 80 GLU A C 1
ATOM 574 O O . GLU A 1 80 ? -10.952 9.134 5.092 1.00 84.81 80 GLU A O 1
ATOM 579 N N . LYS A 1 81 ? -10.713 7.514 6.627 1.00 84.00 81 LYS A N 1
ATOM 580 C CA . LYS A 1 81 ? -9.873 8.322 7.528 1.00 84.00 81 LYS A CA 1
ATOM 581 C C . LYS A 1 81 ? -8.577 8.767 6.861 1.00 84.00 81 LYS A C 1
ATOM 583 O O . LYS A 1 81 ? -8.094 9.871 7.119 1.00 84.00 81 LYS A O 1
ATOM 588 N N . LEU A 1 82 ? -7.997 7.915 6.017 1.00 83.31 82 LEU A N 1
ATOM 589 C CA . LEU A 1 82 ? -6.809 8.270 5.254 1.00 83.31 82 LEU A CA 1
ATOM 590 C C . LEU A 1 82 ? -7.128 9.371 4.231 1.00 83.31 82 LE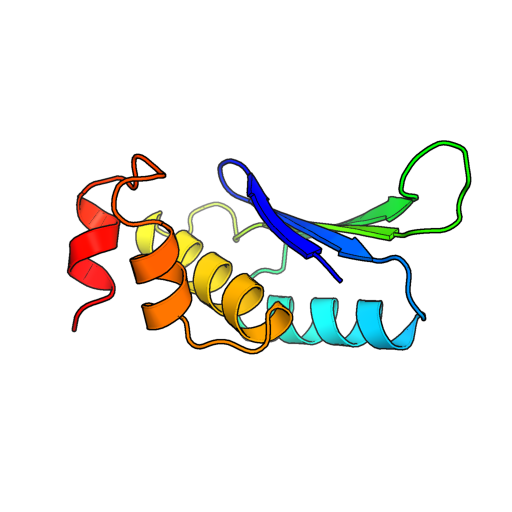U A C 1
ATOM 592 O O . LEU A 1 82 ? -6.434 10.388 4.205 1.00 83.31 82 LEU A O 1
ATOM 596 N N . ILE A 1 83 ? -8.205 9.219 3.459 1.00 81.88 83 ILE A N 1
ATOM 597 C CA . ILE A 1 83 ? -8.669 10.212 2.480 1.00 81.88 83 ILE A CA 1
ATOM 598 C C . ILE A 1 83 ? -9.011 11.541 3.166 1.00 81.88 83 ILE A C 1
ATOM 600 O O . ILE A 1 83 ? -8.573 12.598 2.712 1.00 81.88 83 ILE A O 1
ATOM 604 N N . GLU A 1 84 ? -9.728 11.514 4.289 1.00 80.94 84 GLU A N 1
ATOM 605 C CA . GLU A 1 84 ? -10.027 12.694 5.107 1.00 80.94 84 GLU A CA 1
ATOM 606 C C . GLU A 1 84 ? -8.755 13.402 5.576 1.00 80.94 84 GLU A C 1
ATOM 608 O O . GLU A 1 84 ? -8.672 14.627 5.512 1.00 80.94 84 GLU A O 1
ATOM 613 N N . SER A 1 85 ? -7.732 12.647 5.989 1.00 77.00 85 SER A N 1
ATOM 614 C CA . SER A 1 85 ? -6.444 13.221 6.395 1.00 77.00 85 SER A CA 1
ATOM 615 C C . SER A 1 85 ? -5.699 13.913 5.244 1.00 77.00 85 SER A C 1
ATOM 617 O O . SER A 1 85 ? -4.841 14.768 5.488 1.00 77.00 85 SER A O 1
ATOM 619 N N . TRP A 1 86 ? -6.019 13.556 3.996 1.00 73.12 86 TRP A N 1
ATOM 620 C CA . TRP A 1 86 ? -5.447 14.136 2.780 1.00 73.12 86 TRP A CA 1
ATOM 621 C C . TRP A 1 86 ? -6.278 15.280 2.209 1.00 73.12 86 TRP A C 1
ATOM 623 O O . TRP A 1 86 ? -5.719 16.130 1.506 1.00 73.12 86 TRP A O 1
ATOM 633 N N . ARG A 1 87 ? -7.577 15.352 2.531 1.00 64.88 87 ARG A N 1
ATOM 634 C CA . ARG A 1 87 ? -8.441 16.472 2.141 1.00 64.88 87 ARG A CA 1
ATOM 635 C C . ARG A 1 87 ? -7.818 17.790 2.617 1.00 64.88 87 ARG A C 1
ATOM 637 O O . ARG A 1 87 ? -7.562 17.997 3.800 1.00 64.88 87 ARG A O 1
ATOM 644 N N . GLY A 1 88 ? -7.523 18.674 1.663 1.00 58.50 88 GLY A N 1
ATOM 645 C CA . GLY A 1 88 ? -6.885 19.975 1.904 1.00 58.50 88 GLY A CA 1
ATOM 646 C C . GLY A 1 88 ? -5.356 19.958 2.054 1.00 58.50 88 GLY A C 1
ATOM 647 O O . GLY A 1 88 ? -4.767 21.020 2.233 1.00 58.50 88 GLY A O 1
ATOM 648 N N . ARG A 1 89 ? -4.699 18.790 1.973 1.00 54.00 89 ARG A N 1
ATOM 649 C CA . ARG A 1 89 ? -3.227 18.649 2.048 1.00 54.00 89 ARG A CA 1
ATOM 650 C C . ARG A 1 89 ? -2.600 18.095 0.773 1.00 54.00 89 ARG A C 1
ATOM 652 O O . ARG A 1 89 ? -1.423 18.339 0.525 1.00 54.00 89 ARG A O 1
ATOM 659 N N . VAL A 1 90 ? -3.372 17.363 -0.025 1.00 54.97 90 VAL A N 1
ATOM 660 C CA . VAL A 1 90 ? -2.934 16.771 -1.291 1.00 54.97 90 VAL A CA 1
ATOM 661 C C . VAL A 1 90 ? -3.921 17.189 -2.379 1.00 54.97 90 VAL A C 1
ATOM 663 O O . VAL A 1 90 ? -5.130 17.088 -2.177 1.00 54.97 90 VAL A O 1
ATOM 666 N N . ASN A 1 91 ? -3.421 17.647 -3.532 1.00 50.16 91 ASN A N 1
ATOM 667 C CA . ASN A 1 91 ? -4.238 17.793 -4.741 1.00 50.16 91 ASN A CA 1
ATOM 668 C C . ASN A 1 91 ? -4.538 16.388 -5.276 1.00 50.16 91 ASN A C 1
ATOM 670 O O . ASN A 1 91 ? -3.851 15.887 -6.164 1.00 50.16 91 ASN A O 1
ATOM 674 N N . LEU A 1 92 ? -5.525 15.719 -4.682 1.00 49.44 92 LEU A N 1
ATOM 675 C CA . LEU A 1 92 ? -6.083 14.509 -5.270 1.00 49.44 92 LEU A CA 1
ATOM 676 C C . LEU A 1 92 ? -6.798 14.919 -6.568 1.00 49.44 92 LEU A C 1
ATOM 678 O O . LEU A 1 92 ? -7.540 15.906 -6.549 1.00 49.44 92 LEU A O 1
ATOM 682 N N . PRO A 1 93 ? -6.579 14.222 -7.698 1.00 45.81 93 PRO A N 1
ATOM 683 C CA . PRO A 1 93 ? -7.393 14.428 -8.890 1.00 45.81 93 PRO A CA 1
ATOM 684 C C . PRO A 1 93 ? -8.872 14.327 -8.500 1.00 45.81 93 PRO A C 1
ATOM 686 O O . PRO A 1 93 ? -9.247 13.403 -7.779 1.00 45.81 93 PRO A O 1
ATOM 689 N N . ALA A 1 94 ? -9.697 15.283 -8.933 1.00 45.81 94 ALA A N 1
ATOM 690 C CA . ALA A 1 94 ? -11.092 15.411 -8.494 1.00 45.81 94 ALA A CA 1
ATOM 691 C C . ALA A 1 94 ? -11.909 14.111 -8.653 1.00 45.81 94 ALA A C 1
ATOM 693 O O . ALA A 1 94 ? -12.766 13.825 -7.829 1.00 45.81 94 ALA A O 1
ATOM 694 N N . THR A 1 95 ? -11.562 13.273 -9.633 1.00 44.22 95 THR A N 1
ATOM 695 C CA . THR A 1 95 ? -12.166 11.954 -9.885 1.00 44.22 95 THR A CA 1
ATOM 696 C C . THR A 1 95 ? -12.023 10.947 -8.739 1.00 44.22 95 THR A C 1
ATOM 698 O O . THR A 1 95 ? -12.801 10.012 -8.645 1.00 44.22 95 THR A O 1
ATOM 701 N N . VAL A 1 96 ? -11.055 11.125 -7.843 1.00 44.50 96 VAL A N 1
ATOM 702 C CA . VAL A 1 96 ? -10.740 10.176 -6.759 1.00 44.50 96 VAL A CA 1
ATOM 703 C C . VAL A 1 96 ? -11.503 10.519 -5.483 1.00 44.50 96 VAL A C 1
ATOM 705 O O . VAL A 1 96 ? -11.849 9.646 -4.693 1.00 44.50 96 VAL A O 1
ATOM 708 N N . ALA A 1 97 ? -11.745 11.813 -5.265 1.00 44.38 97 ALA A N 1
ATOM 709 C CA . ALA A 1 97 ? -12.465 12.292 -4.094 1.00 44.38 97 ALA A CA 1
ATOM 710 C C . ALA A 1 97 ? -13.959 11.935 -4.145 1.00 44.38 97 ALA A C 1
ATOM 712 O O . ALA A 1 97 ? -14.565 11.825 -3.080 1.00 44.38 97 ALA A O 1
ATOM 713 N N . ASP A 1 98 ? -14.500 11.735 -5.351 1.00 39.59 98 ASP A N 1
ATOM 714 C CA . ASP A 1 98 ? -15.904 11.397 -5.590 1.00 39.59 98 ASP A CA 1
ATOM 715 C C . ASP A 1 98 ? -16.145 9.874 -5.650 1.00 39.59 98 ASP A C 1
ATOM 717 O O . ASP A 1 98 ? -17.132 9.407 -5.095 1.00 39.59 98 ASP A O 1
ATOM 721 N N . GLU A 1 99 ? -15.232 9.073 -6.220 1.00 42.62 99 GLU A N 1
ATOM 722 C CA . GLU A 1 99 ? -15.408 7.605 -6.319 1.00 42.62 99 GLU A CA 1
ATOM 723 C C . GLU A 1 99 ? -15.148 6.846 -5.004 1.00 42.62 99 GLU A C 1
ATOM 725 O O . GLU A 1 99 ? -15.576 5.708 -4.854 1.00 42.62 99 GLU A O 1
ATOM 730 N N . ALA A 1 100 ? -14.477 7.456 -4.022 1.00 40.66 100 ALA A N 1
ATOM 731 C CA . ALA A 1 100 ? -14.264 6.843 -2.706 1.00 40.66 100 ALA A CA 1
ATOM 732 C C . ALA A 1 100 ? -15.410 7.102 -1.702 1.00 40.66 100 ALA A C 1
ATOM 734 O O . ALA A 1 100 ? -15.254 6.831 -0.511 1.00 40.66 100 ALA A O 1
ATOM 735 N N . VAL A 1 101 ? -16.517 7.699 -2.159 1.00 36.31 101 VAL A N 1
ATOM 736 C CA . VAL A 1 101 ? -17.662 8.124 -1.332 1.00 36.31 101 VAL A CA 1
ATOM 737 C C . VAL A 1 101 ? -18.939 7.322 -1.647 1.00 36.31 101 VAL A C 1
ATOM 739 O O . VAL A 1 101 ? -19.979 7.595 -1.049 1.00 36.31 101 VAL A O 1
ATOM 742 N N . GLU A 1 102 ? -18.875 6.300 -2.506 1.00 32.00 102 GLU A N 1
ATOM 743 C CA . GLU A 1 102 ? -20.016 5.416 -2.813 1.00 32.00 102 GLU A CA 1
ATOM 744 C C . GLU A 1 102 ? -19.844 3.982 -2.297 1.00 32.00 102 GLU A C 1
ATOM 746 O O . GLU A 1 102 ? -18.755 3.393 -2.490 1.00 32.00 102 GLU A O 1
#